Protein AF-A0A8C8RC17-F1 (afdb_monomer_lite)

pLDDT: mean 87.89, std 12.52, range [35.5, 97.44]

Foldseek 3Di:
DAEQLDPCSVVVVVVVVVVDDLVCLLQVDAAEYEPVVVVVRGPHDPVVVVVVCVVSLHHYHYAYPVDPVRVVVVVVVVVVSVCQCVVVDPPGHSNVSSVVSPDPPDD

Secondary structure (DSSP, 8-state):
-EETT-HHHHHHHHHHHTTS-GGGGTTT--EEEESTT-GGG--S-HHHHHHHHHHTT--EEEE-TT-HHHHHHHHHHHHHHHHHHTT-STT--TTHHHHHT------

Organism: NCBI:txid367368

Radius of gyration: 14.4 Å; chains: 1; bounding box: 34×33×38 Å

Structure (mmCIF, N/CA/C/O backbone):
data_AF-A0A8C8RC17-F1
#
_entry.id   AF-A0A8C8RC17-F1
#
loop_
_atom_site.group_PDB
_atom_site.id
_atom_site.type_symbol
_atom_site.label_atom_id
_atom_site.label_alt_id
_atom_site.label_comp_id
_atom_site.label_asym_id
_atom_site.label_entity_id
_atom_site.label_seq_id
_atom_site.pdbx_PDB_ins_code
_atom_site.Cartn_x
_atom_site.Cartn_y
_atom_site.Cartn_z
_atom_site.occupancy
_atom_site.B_iso_or_equiv
_atom_site.auth_seq_id
_atom_site.auth_comp_id
_atom_site.auth_asym_id
_atom_site.auth_atom_id
_atom_site.pdbx_PDB_model_num
ATOM 1 N N . MET A 1 1 ? -7.314 -0.907 1.840 1.00 94.19 1 MET A N 1
ATOM 2 C CA . MET A 1 1 ? -7.545 0.055 2.941 1.00 94.19 1 MET A CA 1
ATOM 3 C C . MET A 1 1 ? -8.086 -0.710 4.132 1.00 94.19 1 MET A C 1
ATOM 5 O O . MET A 1 1 ? -8.930 -1.571 3.933 1.00 94.19 1 MET A O 1
ATOM 9 N N . ILE A 1 2 ? -7.589 -0.431 5.330 1.00 95.50 2 ILE A N 1
ATOM 10 C CA . ILE A 1 2 ? -7.944 -1.112 6.574 1.00 95.50 2 ILE A CA 1
ATOM 11 C C . ILE A 1 2 ? -8.455 -0.048 7.545 1.00 95.50 2 ILE A C 1
ATOM 13 O O . ILE A 1 2 ? -7.751 0.920 7.840 1.00 95.50 2 ILE A O 1
ATOM 17 N N . ASN A 1 3 ? -9.676 -0.216 8.046 1.00 93.88 3 ASN A N 1
ATOM 18 C CA . ASN A 1 3 ? -10.165 0.549 9.187 1.00 93.88 3 ASN A CA 1
ATOM 19 C C . ASN A 1 3 ? -9.794 -0.193 10.472 1.00 93.88 3 ASN A C 1
ATOM 21 O O . ASN A 1 3 ? -10.333 -1.265 10.746 1.00 93.88 3 ASN A O 1
ATOM 25 N N . ILE A 1 4 ? -8.899 0.385 11.274 1.00 91.94 4 ILE A N 1
ATOM 26 C CA . ILE A 1 4 ? -8.389 -0.253 12.494 1.00 91.94 4 ILE A CA 1
ATOM 27 C C . ILE A 1 4 ? -9.460 -0.416 13.584 1.00 91.94 4 ILE A C 1
ATOM 29 O O . ILE A 1 4 ? -9.331 -1.234 14.494 1.00 91.94 4 ILE A O 1
ATOM 33 N N . GLN A 1 5 ? -10.561 0.323 13.475 1.00 91.19 5 GLN A N 1
ATOM 34 C CA . GLN A 1 5 ? -11.700 0.210 14.381 1.00 91.19 5 GLN A CA 1
ATOM 35 C C . GLN A 1 5 ? -12.605 -0.980 14.032 1.00 91.19 5 GLN A C 1
ATOM 37 O O . GLN A 1 5 ? -13.474 -1.346 14.819 1.00 91.19 5 GLN A O 1
ATOM 42 N N . SER A 1 6 ? -12.396 -1.627 12.880 1.00 92.50 6 SER A N 1
ATOM 43 C CA . SER A 1 6 ? -13.219 -2.732 12.389 1.00 92.50 6 SER A CA 1
ATOM 44 C C . SER A 1 6 ? -12.387 -3.996 12.165 1.00 92.50 6 SER A C 1
ATOM 46 O O . SER A 1 6 ? -11.671 -4.126 11.172 1.00 92.50 6 SER A O 1
ATOM 48 N N . LYS A 1 7 ? -12.550 -4.993 13.050 1.00 93.81 7 LYS A N 1
ATOM 49 C CA . LYS A 1 7 ? -11.976 -6.342 12.852 1.00 93.81 7 LYS A CA 1
ATOM 50 C C . LYS A 1 7 ? -12.427 -6.968 11.533 1.00 93.81 7 LYS A C 1
ATOM 52 O O . LYS A 1 7 ? -11.653 -7.679 10.900 1.00 93.81 7 LYS A O 1
ATOM 57 N N . TYR A 1 8 ? -13.661 -6.685 11.113 1.00 95.88 8 TYR A N 1
ATOM 58 C CA . TYR A 1 8 ? -14.183 -7.132 9.825 1.00 95.88 8 TYR A CA 1
ATOM 59 C C . TYR A 1 8 ? -13.389 -6.534 8.660 1.00 95.88 8 TYR A C 1
ATO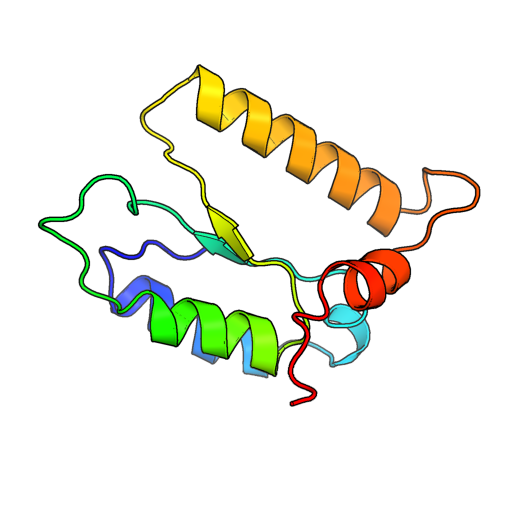M 61 O O . TYR A 1 8 ? -12.972 -7.272 7.774 1.00 95.88 8 TYR A O 1
ATOM 69 N N . SER A 1 9 ? -13.105 -5.224 8.689 1.00 95.81 9 SER A N 1
ATOM 70 C CA . SER A 1 9 ? -12.292 -4.572 7.654 1.00 95.81 9 SER A CA 1
ATOM 71 C C . SER A 1 9 ? -10.911 -5.212 7.526 1.00 95.81 9 SER A C 1
ATOM 73 O O . SER A 1 9 ? -10.457 -5.426 6.405 1.00 95.81 9 SER A O 1
ATOM 75 N N . PHE A 1 10 ? -10.264 -5.537 8.649 1.00 95.81 10 PHE A N 1
ATOM 76 C CA . PHE A 1 10 ? -8.962 -6.203 8.645 1.00 95.81 10 PHE A CA 1
ATOM 77 C C . PHE A 1 10 ? -9.039 -7.618 8.058 1.00 95.81 10 PHE A C 1
ATOM 79 O O . PHE A 1 10 ? -8.361 -7.896 7.072 1.00 95.81 10 PHE A O 1
ATOM 86 N N . LYS A 1 11 ? -9.940 -8.470 8.572 1.00 96.12 11 LYS A N 1
ATOM 87 C CA . LYS A 1 11 ? -10.115 -9.847 8.076 1.00 96.12 11 LYS A CA 1
ATOM 88 C C . LYS A 1 11 ? -10.505 -9.907 6.601 1.00 96.12 11 LYS A C 1
ATOM 90 O O . LYS A 1 11 ? -10.043 -10.782 5.877 1.00 96.12 11 LYS A O 1
ATOM 95 N N . ASN A 1 12 ? -11.346 -8.979 6.143 1.00 97.44 12 ASN A N 1
ATOM 96 C CA . ASN A 1 12 ? -11.739 -8.912 4.740 1.00 97.44 12 ASN A CA 1
ATOM 97 C C . ASN A 1 12 ? -10.539 -8.601 3.835 1.00 97.44 12 ASN A C 1
ATOM 99 O O . ASN A 1 12 ? -10.415 -9.180 2.758 1.00 97.44 12 ASN A O 1
ATOM 103 N N . VAL A 1 13 ? -9.637 -7.714 4.275 1.00 97.00 13 VAL A N 1
ATOM 104 C CA . VAL A 1 13 ? -8.392 -7.445 3.546 1.00 97.00 13 VAL A CA 1
ATOM 105 C C . VAL A 1 13 ? -7.494 -8.678 3.551 1.00 97.00 13 VAL A C 1
ATOM 107 O O . VAL A 1 13 ? -7.062 -9.068 2.475 1.00 97.00 13 VAL A O 1
ATOM 110 N N . GLU A 1 14 ? -7.279 -9.336 4.694 1.00 95.25 14 GLU A N 1
ATOM 111 C CA . GLU A 1 14 ? -6.486 -10.577 4.757 1.00 95.25 14 GLU A CA 1
ATOM 112 C C . GLU A 1 14 ? -7.005 -11.650 3.791 1.00 95.25 14 GLU A C 1
ATOM 114 O O . GLU A 1 14 ? -6.234 -12.203 3.009 1.00 95.25 14 GLU A O 1
ATOM 119 N N . ALA A 1 15 ? -8.319 -11.889 3.778 1.00 96.69 15 ALA A N 1
ATOM 120 C CA . ALA A 1 15 ? -8.935 -12.840 2.858 1.00 96.69 15 ALA A CA 1
ATOM 121 C C . ALA A 1 15 ? -8.736 -12.429 1.388 1.00 96.69 15 ALA A C 1
ATOM 123 O O . ALA A 1 15 ? -8.380 -13.260 0.554 1.00 96.69 15 ALA A O 1
ATOM 124 N N . SER A 1 16 ? -8.888 -11.137 1.076 1.00 96.88 16 SER A N 1
ATOM 125 C CA . SER A 1 16 ? -8.743 -10.611 -0.289 1.00 96.88 16 SER A CA 1
ATOM 126 C C . SER A 1 16 ? -7.328 -10.782 -0.852 1.00 96.88 16 SER A C 1
ATOM 128 O O . SER A 1 16 ? -7.169 -10.994 -2.053 1.00 96.88 16 SER A O 1
ATOM 130 N N . LEU A 1 17 ? -6.295 -10.716 -0.003 1.00 95.31 17 LEU A N 1
ATOM 131 C CA . LEU A 1 17 ? -4.895 -10.836 -0.430 1.00 95.31 17 LEU A CA 1
ATOM 132 C C . LEU A 1 17 ? -4.566 -12.222 -0.994 1.00 95.31 17 LEU A C 1
ATOM 134 O O . LEU A 1 17 ? -3.706 -12.327 -1.864 1.00 95.31 17 LEU A O 1
ATOM 138 N N . SER A 1 18 ? -5.277 -13.267 -0.555 1.00 93.50 18 SER A N 1
ATOM 139 C CA . SER A 1 18 ? -5.087 -14.639 -1.051 1.00 93.50 18 SER A CA 1
ATOM 140 C C . SER A 1 18 ? -5.429 -14.808 -2.537 1.00 93.50 18 SER A C 1
ATOM 142 O O . SER A 1 18 ? -4.979 -15.757 -3.173 1.00 93.50 18 SER A O 1
ATOM 144 N N . HIS A 1 19 ? -6.189 -13.868 -3.105 1.00 96.06 19 HIS A N 1
ATOM 145 C CA . HIS A 1 19 ? -6.598 -13.875 -4.508 1.00 96.06 19 HIS A CA 1
ATOM 146 C C . HIS A 1 19 ? -5.675 -13.046 -5.418 1.00 96.06 19 HIS A C 1
ATOM 148 O O . HIS A 1 19 ? -5.928 -12.948 -6.618 1.00 96.06 19 HIS A O 1
ATOM 154 N N . MET A 1 20 ? -4.624 -12.421 -4.875 1.00 95.25 20 MET A N 1
ATOM 155 C CA . MET A 1 20 ? -3.705 -11.572 -5.637 1.00 95.25 20 MET A CA 1
ATOM 156 C C . MET A 1 20 ? -2.474 -12.349 -6.114 1.00 95.25 20 MET A C 1
ATOM 158 O O . MET A 1 20 ? -1.879 -13.117 -5.363 1.00 95.25 20 MET A O 1
ATOM 162 N N . ASP A 1 21 ? -2.040 -12.097 -7.353 1.00 95.88 21 ASP A N 1
ATOM 163 C CA . ASP A 1 21 ? -0.768 -12.622 -7.863 1.00 95.88 21 ASP A CA 1
ATOM 164 C C . ASP A 1 21 ? 0.411 -12.034 -7.065 1.00 95.88 21 ASP A C 1
ATOM 166 O O . ASP A 1 21 ? 0.469 -10.826 -6.802 1.00 95.88 21 ASP A O 1
ATOM 170 N N . ALA A 1 22 ? 1.381 -12.887 -6.724 1.00 92.38 22 ALA A N 1
ATOM 171 C CA . ALA A 1 22 ? 2.582 -12.522 -5.980 1.00 92.38 22 ALA A CA 1
ATOM 172 C C . ALA A 1 22 ? 3.331 -11.310 -6.575 1.00 92.38 22 ALA A C 1
ATOM 174 O O . ALA A 1 22 ? 3.907 -10.506 -5.841 1.00 92.38 22 ALA A O 1
ATOM 175 N N . LYS A 1 23 ? 3.282 -11.122 -7.900 1.00 92.88 23 LYS A N 1
ATOM 176 C CA . LYS A 1 23 ? 3.919 -10.006 -8.619 1.00 92.88 23 LYS A CA 1
ATOM 177 C C . LYS A 1 23 ? 3.400 -8.635 -8.195 1.00 92.88 23 LYS A C 1
ATOM 179 O O . LYS A 1 23 ? 4.119 -7.650 -8.349 1.00 92.88 23 LYS A O 1
ATOM 184 N N . PHE A 1 24 ? 2.180 -8.531 -7.667 1.00 93.38 24 PHE A N 1
ATOM 185 C CA . PHE A 1 24 ? 1.679 -7.255 -7.154 1.00 93.38 24 PHE A CA 1
ATOM 186 C C . PHE A 1 24 ? 2.436 -6.808 -5.896 1.00 93.38 24 PHE A C 1
ATOM 188 O O . PHE A 1 24 ? 2.678 -5.613 -5.719 1.00 93.38 24 PHE A O 1
ATOM 195 N N . PHE A 1 25 ? 2.891 -7.744 -5.064 1.00 91.69 25 PHE A N 1
ATOM 196 C CA . PHE A 1 25 ? 3.655 -7.438 -3.850 1.00 91.69 25 PHE A CA 1
ATOM 197 C C . PHE A 1 25 ? 5.088 -6.966 -4.132 1.00 91.69 25 PHE A C 1
ATOM 199 O O . PHE A 1 25 ? 5.773 -6.488 -3.234 1.00 91.69 25 PHE A O 1
ATOM 206 N N . LEU A 1 26 ? 5.523 -6.981 -5.396 1.00 90.56 26 LEU A N 1
ATOM 207 C CA . LEU A 1 26 ? 6.770 -6.366 -5.856 1.00 90.56 26 LEU A CA 1
ATOM 208 C C . LEU A 1 26 ? 6.625 -4.837 -6.005 1.00 90.56 26 LEU A C 1
ATOM 210 O O . LEU A 1 26 ? 6.929 -4.253 -7.046 1.00 90.56 26 LEU A O 1
ATOM 214 N N . GLY A 1 27 ? 6.116 -4.191 -4.951 1.00 89.44 27 GLY A N 1
ATOM 215 C CA . GLY A 1 27 ? 6.004 -2.738 -4.829 1.00 89.44 27 GLY A CA 1
ATOM 216 C C . GLY A 1 27 ? 4.729 -2.098 -5.384 1.00 89.44 27 GLY A C 1
ATOM 217 O O . GLY A 1 27 ? 4.635 -0.874 -5.381 1.00 89.44 27 GLY A O 1
ATOM 218 N N . LYS A 1 28 ? 3.740 -2.877 -5.850 1.00 93.25 28 LYS A N 1
ATOM 219 C CA . LYS A 1 28 ? 2.459 -2.345 -6.369 1.00 93.25 28 LYS A CA 1
ATOM 220 C C . LYS A 1 28 ? 1.306 -2.404 -5.365 1.00 93.25 28 LYS A C 1
ATOM 222 O O . LYS A 1 28 ? 0.253 -1.825 -5.620 1.00 93.25 28 LYS A O 1
ATOM 227 N N . VAL A 1 29 ? 1.492 -3.078 -4.234 1.00 94.19 29 VAL A N 1
ATOM 228 C CA . VAL A 1 29 ? 0.532 -3.113 -3.123 1.00 94.19 29 VAL A CA 1
ATOM 229 C C . VAL A 1 29 ? 0.993 -2.159 -2.032 1.00 94.19 29 VAL A C 1
ATOM 231 O O . VAL A 1 29 ? 2.176 -2.102 -1.723 1.00 94.19 29 VAL A O 1
ATOM 234 N N . CYS A 1 30 ? 0.059 -1.427 -1.426 1.00 93.62 30 CYS A N 1
ATOM 235 C CA . CYS A 1 30 ? 0.274 -0.720 -0.166 1.00 93.62 30 CYS A CA 1
ATOM 236 C C . CYS A 1 30 ? -0.981 -0.807 0.713 1.00 93.62 30 CYS A C 1
ATOM 238 O O . CYS A 1 30 ? -2.111 -0.892 0.222 1.00 93.62 30 CYS A O 1
ATOM 240 N N . PHE A 1 31 ? -0.791 -0.770 2.027 1.00 95.19 31 PHE A N 1
ATOM 241 C CA . PHE A 1 31 ? -1.855 -0.805 3.018 1.00 95.19 31 PHE A CA 1
ATOM 242 C C . PHE A 1 31 ? -2.104 0.590 3.580 1.00 95.19 31 PHE A C 1
ATOM 244 O O . PHE A 1 31 ? -1.292 1.134 4.320 1.00 95.19 31 PHE A O 1
ATOM 251 N N . LEU A 1 32 ? -3.262 1.161 3.259 1.00 95.44 32 LEU A N 1
ATOM 252 C CA . LEU A 1 32 ? -3.738 2.402 3.868 1.00 95.44 32 LEU A CA 1
ATOM 253 C C . LEU A 1 32 ? -4.527 2.098 5.145 1.00 95.44 32 LEU A C 1
ATOM 255 O O . LEU A 1 32 ? -5.553 1.419 5.067 1.00 95.44 32 LEU A O 1
ATOM 259 N N . ILE A 1 33 ? -4.078 2.614 6.284 1.00 94.25 33 ILE A N 1
ATOM 260 C CA . ILE A 1 33 ? -4.672 2.414 7.607 1.00 94.25 33 ILE A CA 1
ATOM 261 C C . ILE A 1 33 ? -5.423 3.669 8.019 1.00 94.25 33 ILE A C 1
ATOM 263 O O . ILE A 1 33 ? -4.880 4.770 7.966 1.00 94.25 33 ILE A O 1
ATOM 267 N N . THR A 1 34 ? -6.663 3.491 8.455 1.00 93.12 34 THR A N 1
ATOM 268 C CA . THR A 1 34 ? -7.570 4.573 8.851 1.00 93.12 34 THR A CA 1
ATOM 269 C C . THR A 1 34 ? -8.098 4.342 10.262 1.00 93.12 34 THR A C 1
ATOM 271 O O . THR A 1 34 ? -8.093 3.211 10.751 1.00 93.12 34 THR A O 1
ATOM 274 N N . GLY A 1 35 ? -8.522 5.417 10.932 1.00 86.75 35 GLY A N 1
ATOM 275 C CA . GLY A 1 35 ? -9.080 5.361 12.290 1.00 86.75 35 GLY A CA 1
ATOM 276 C C . GLY A 1 35 ? -8.044 5.293 13.421 1.00 86.75 35 GLY A C 1
ATOM 277 O O . GLY A 1 35 ? -8.430 5.169 14.579 1.00 86.75 35 GLY A O 1
ATOM 278 N N . ALA A 1 36 ? -6.747 5.401 13.107 1.00 78.31 36 ALA A N 1
ATOM 279 C CA . ALA A 1 36 ? -5.644 5.308 14.071 1.00 78.31 36 ALA A CA 1
ATOM 280 C C . ALA A 1 36 ? -5.616 6.439 15.120 1.00 78.31 36 ALA A C 1
ATOM 282 O O . ALA A 1 36 ? -5.219 6.194 16.255 1.00 78.31 36 ALA A O 1
ATOM 283 N N . GLY A 1 37 ? -6.076 7.646 14.769 1.00 70.75 37 GLY A N 1
ATOM 284 C CA . GLY A 1 37 ? -6.122 8.799 15.681 1.00 70.75 37 GLY A CA 1
ATOM 285 C C . GLY A 1 37 ? -7.154 8.686 16.807 1.00 70.75 37 GLY A C 1
ATOM 286 O O . GLY A 1 37 ? -7.135 9.459 17.760 1.00 70.75 37 GLY A O 1
ATOM 287 N N . ARG A 1 38 ? -8.057 7.699 16.742 1.00 69.31 38 ARG A N 1
ATOM 288 C CA . ARG A 1 38 ? -9.078 7.438 17.767 1.00 69.31 38 ARG A CA 1
ATOM 289 C C . ARG A 1 38 ? -8.628 6.278 18.658 1.00 69.31 38 ARG A C 1
ATOM 291 O O . ARG A 1 38 ? -9.193 5.184 18.606 1.00 69.31 38 ARG A O 1
ATOM 298 N N . VAL A 1 39 ? -7.599 6.541 19.467 1.00 61.22 39 VAL A N 1
ATOM 299 C CA . VAL A 1 39 ? -6.841 5.556 20.270 1.00 61.22 39 VAL A CA 1
ATOM 300 C C . VAL A 1 39 ? -7.733 4.687 21.178 1.00 61.22 39 VAL A C 1
ATOM 302 O O . VAL A 1 39 ? -7.426 3.521 21.407 1.00 61.22 39 VAL A O 1
ATOM 305 N N . ASN A 1 40 ? -8.892 5.197 21.609 1.00 63.97 40 ASN A N 1
ATOM 306 C CA . ASN A 1 40 ? -9.816 4.494 22.513 1.00 63.97 40 ASN A CA 1
ATOM 307 C C . ASN A 1 40 ? -10.720 3.446 21.829 1.00 63.97 40 ASN A C 1
ATOM 309 O O . ASN A 1 40 ? -11.504 2.785 22.504 1.00 63.97 40 ASN A O 1
ATOM 313 N N . HIS A 1 41 ? -10.645 3.289 20.501 1.00 67.38 41 HIS A N 1
ATOM 314 C CA . HIS A 1 41 ? -11.563 2.438 19.728 1.00 67.38 41 HIS A CA 1
ATOM 315 C C . HIS A 1 41 ? -10.857 1.550 18.687 1.00 67.38 41 HIS A C 1
ATOM 317 O O . HIS A 1 41 ? -11.461 1.154 17.688 1.00 67.38 41 HIS A O 1
ATOM 323 N N . CYS A 1 42 ? -9.576 1.233 18.886 1.00 75.50 42 CYS A N 1
ATOM 324 C CA . CYS A 1 42 ? -8.859 0.305 18.011 1.00 75.50 42 CYS A CA 1
ATOM 325 C C . CYS A 1 42 ? -9.290 -1.139 18.294 1.00 75.50 42 CYS A C 1
ATOM 327 O O . CYS A 1 42 ? -8.895 -1.740 19.289 1.00 75.50 42 CYS A O 1
ATOM 329 N N . SER A 1 43 ? -10.077 -1.714 17.386 1.00 83.06 43 SER A N 1
ATOM 330 C CA . SER A 1 43 ? -10.470 -3.127 17.451 1.00 83.06 43 SER A CA 1
ATOM 331 C C . SER A 1 43 ? -9.385 -4.064 16.906 1.00 83.06 43 SER A C 1
ATOM 333 O O . SER A 1 43 ? -9.472 -5.278 17.092 1.00 83.06 43 SER A O 1
ATOM 335 N N . VAL A 1 44 ? -8.390 -3.523 16.202 1.00 85.88 44 VAL A N 1
ATOM 336 C CA . VAL A 1 44 ? -7.274 -4.250 15.588 1.00 85.88 44 VAL A CA 1
ATOM 337 C C . VAL A 1 44 ? -5.964 -3.728 16.170 1.00 85.88 44 VAL A C 1
ATOM 339 O O . VAL A 1 44 ? -5.755 -2.520 16.269 1.00 85.88 44 VAL A O 1
ATOM 342 N N . GLU A 1 45 ? -5.064 -4.633 16.547 1.00 87.00 45 GLU A N 1
ATOM 343 C CA . GLU A 1 45 ? -3.756 -4.257 17.082 1.00 87.00 45 GLU A CA 1
ATOM 344 C C . GLU A 1 45 ? -2.850 -3.670 15.992 1.00 87.00 45 GLU A C 1
ATOM 346 O O . GLU A 1 45 ? -2.687 -4.250 14.916 1.00 87.00 45 GLU A O 1
ATOM 351 N N . MET A 1 46 ? -2.164 -2.565 16.299 1.00 87.38 46 MET A N 1
ATOM 352 C CA . MET A 1 46 ? -1.176 -1.958 15.392 1.00 87.38 46 MET A CA 1
ATOM 353 C C . MET A 1 46 ? -0.074 -2.939 14.973 1.00 87.38 46 MET A C 1
ATOM 355 O O . MET A 1 46 ? 0.429 -2.881 13.851 1.00 87.38 46 MET A O 1
ATOM 359 N N . ASN A 1 47 ? 0.284 -3.870 15.861 1.00 89.31 47 ASN A N 1
ATOM 360 C CA . ASN A 1 47 ? 1.273 -4.897 15.565 1.00 89.31 47 ASN A CA 1
ATOM 361 C C . ASN A 1 47 ? 0.782 -5.885 14.495 1.00 89.31 47 ASN A C 1
ATOM 363 O O . ASN A 1 47 ? 1.569 -6.301 13.652 1.00 89.31 47 ASN 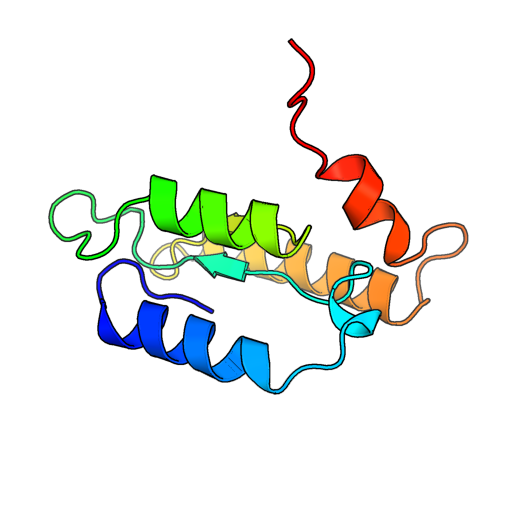A O 1
ATOM 367 N N . ALA A 1 48 ? -0.512 -6.222 14.477 1.00 92.31 48 ALA A N 1
ATOM 368 C CA . ALA A 1 48 ? -1.089 -7.088 13.448 1.00 92.31 48 ALA A CA 1
ATOM 369 C C . ALA A 1 48 ? -1.018 -6.426 12.065 1.00 92.31 48 ALA A C 1
ATOM 371 O O . ALA A 1 48 ? -0.611 -7.049 11.089 1.00 92.31 48 ALA A O 1
ATOM 372 N N . VAL A 1 49 ? -1.313 -5.126 12.001 1.00 91.88 49 VAL A N 1
ATOM 373 C CA . VAL A 1 49 ? -1.192 -4.331 10.773 1.00 91.88 49 VAL A CA 1
ATOM 374 C C . VAL A 1 49 ? 0.258 -4.259 10.284 1.00 91.88 49 VAL A C 1
ATOM 376 O O . VAL A 1 49 ? 0.518 -4.416 9.092 1.00 91.88 49 VAL A O 1
ATOM 379 N N . ARG A 1 50 ? 1.218 -4.058 11.195 1.00 90.31 50 ARG A N 1
ATOM 380 C CA . ARG A 1 50 ? 2.648 -4.051 10.853 1.00 90.31 50 ARG A CA 1
ATOM 381 C C . ARG A 1 50 ? 3.117 -5.415 10.349 1.00 90.31 50 ARG A C 1
ATOM 383 O O . ARG A 1 50 ? 3.797 -5.479 9.331 1.00 90.31 50 ARG A O 1
ATOM 390 N N . LYS A 1 51 ? 2.718 -6.499 11.022 1.00 92.75 51 LYS A N 1
ATOM 391 C CA . LYS A 1 51 ? 3.005 -7.875 10.592 1.00 92.75 51 LYS A CA 1
ATOM 392 C C . LYS A 1 51 ? 2.450 -8.154 9.199 1.00 92.75 51 LYS A C 1
ATOM 394 O O . LYS A 1 51 ? 3.165 -8.734 8.394 1.00 92.75 51 LYS A O 1
ATOM 399 N N . LEU A 1 52 ? 1.234 -7.694 8.897 1.00 93.00 52 LEU A N 1
ATOM 400 C CA . LEU A 1 52 ? 0.638 -7.825 7.565 1.00 93.00 52 LEU A CA 1
ATOM 401 C C . LEU A 1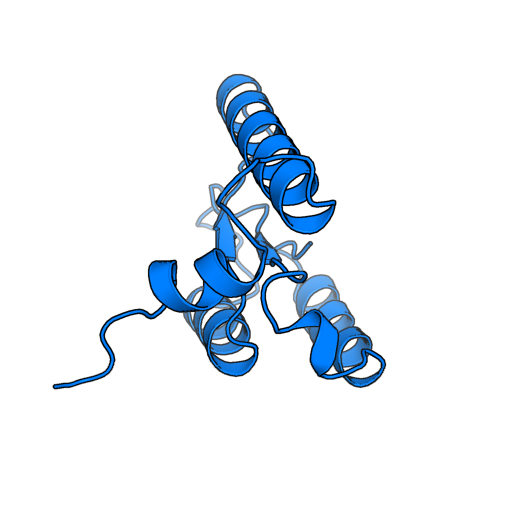 52 ? 1.464 -7.092 6.495 1.00 93.00 52 LEU A C 1
ATOM 403 O O . LEU A 1 52 ? 1.745 -7.655 5.440 1.00 93.00 52 LEU A O 1
ATOM 407 N N . GLY A 1 53 ? 1.901 -5.861 6.779 1.00 91.31 53 GLY A N 1
ATOM 408 C CA . GLY A 1 53 ? 2.795 -5.106 5.894 1.00 91.31 53 GLY A CA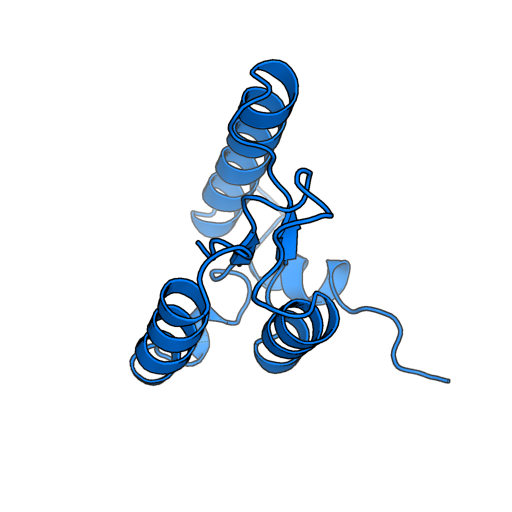 1
ATOM 409 C C . GLY A 1 53 ? 4.108 -5.837 5.614 1.00 91.31 53 GLY A C 1
ATOM 410 O O . GLY A 1 53 ? 4.492 -5.990 4.455 1.00 91.31 53 GLY A O 1
ATOM 411 N N . ASN A 1 54 ? 4.747 -6.350 6.668 1.00 90.19 54 ASN A N 1
ATOM 412 C CA . ASN A 1 54 ? 6.011 -7.080 6.575 1.00 90.19 54 ASN A CA 1
ATOM 413 C C . ASN A 1 54 ? 5.861 -8.405 5.818 1.00 90.19 54 ASN A C 1
ATOM 415 O O . ASN A 1 54 ? 6.679 -8.704 4.956 1.00 90.19 54 ASN A O 1
ATOM 419 N N . LEU A 1 55 ? 4.799 -9.167 6.099 1.00 91.62 55 LEU A N 1
ATOM 420 C CA . LEU A 1 55 ? 4.505 -10.440 5.435 1.00 91.62 55 LEU A CA 1
ATOM 421 C C . LEU A 1 55 ? 4.387 -10.280 3.914 1.00 91.62 55 LEU A C 1
ATOM 423 O O . LEU A 1 55 ? 4.813 -11.148 3.160 1.00 91.62 55 LEU A O 1
ATOM 427 N N . HIS A 1 56 ? 3.825 -9.157 3.473 1.00 90.69 56 HIS A N 1
ATOM 428 C CA . HIS A 1 56 ? 3.597 -8.853 2.065 1.00 90.69 56 HIS A CA 1
ATOM 429 C C . HIS A 1 56 ? 4.625 -7.880 1.470 1.00 90.69 56 HIS A C 1
ATOM 431 O O . HIS A 1 56 ? 4.395 -7.369 0.372 1.00 90.69 56 HIS A O 1
ATOM 437 N N . CYS A 1 57 ? 5.721 -7.579 2.179 1.00 88.75 57 CYS A N 1
ATOM 438 C CA . CYS A 1 57 ? 6.754 -6.618 1.762 1.00 88.75 57 CYS A CA 1
ATOM 439 C C . CYS A 1 57 ? 6.177 -5.296 1.214 1.00 88.75 57 CYS A C 1
ATOM 441 O O . CYS A 1 57 ?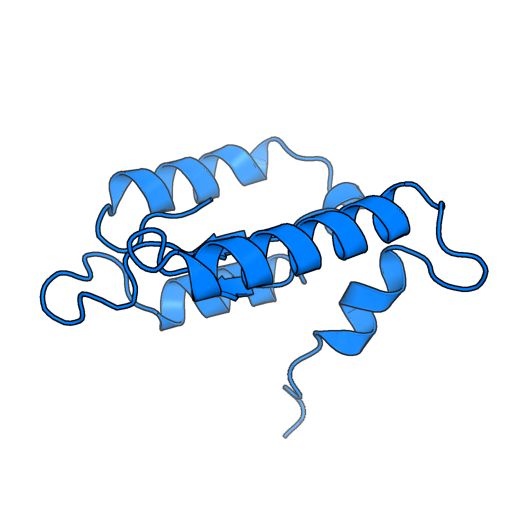 6.688 -4.727 0.249 1.00 88.75 57 CYS A O 1
ATOM 443 N N . SER A 1 58 ? 5.067 -4.836 1.796 1.00 91.12 58 SER A N 1
ATOM 444 C CA . SER A 1 58 ? 4.239 -3.764 1.244 1.00 91.12 58 SER A CA 1
ATOM 445 C C . SER A 1 58 ? 4.165 -2.572 2.204 1.00 91.12 58 SER A C 1
ATOM 447 O O . SER A 1 58 ? 3.985 -2.770 3.408 1.00 91.12 58 SER A O 1
ATOM 449 N N . PRO A 1 59 ? 4.245 -1.322 1.703 1.00 90.88 59 PRO A N 1
ATOM 450 C CA . PRO A 1 59 ? 4.168 -0.122 2.528 1.00 90.88 59 PRO A CA 1
ATOM 451 C C . PRO A 1 59 ? 2.895 -0.065 3.374 1.00 90.88 59 PRO A C 1
ATOM 453 O O . PRO A 1 59 ? 1.803 -0.316 2.865 1.00 90.88 59 PRO A O 1
ATOM 456 N N . VAL A 1 60 ? 3.020 0.363 4.630 1.00 91.94 60 VAL A N 1
ATOM 457 C CA . VAL A 1 60 ? 1.886 0.682 5.509 1.00 91.94 60 VAL A CA 1
ATOM 458 C C . VAL A 1 60 ? 1.832 2.194 5.707 1.00 91.94 60 VAL A C 1
ATOM 460 O O . VAL A 1 60 ? 2.780 2.799 6.200 1.00 91.94 60 VAL A O 1
ATOM 463 N N . ILE A 1 61 ? 0.724 2.817 5.313 1.00 92.00 61 ILE A N 1
ATOM 464 C CA . ILE A 1 61 ? 0.519 4.267 5.352 1.00 92.00 61 ILE A CA 1
ATOM 465 C C . ILE A 1 61 ? -0.628 4.566 6.308 1.00 92.00 61 ILE A C 1
ATOM 467 O O . ILE A 1 61 ? -1.742 4.092 6.105 1.00 92.00 61 ILE A O 1
ATOM 471 N N . PHE A 1 62 ? -0.383 5.389 7.321 1.00 90.56 62 PHE A N 1
ATOM 472 C CA . PHE A 1 62 ? -1.422 5.852 8.238 1.00 90.56 62 PHE A CA 1
ATOM 473 C C . PHE A 1 62 ? -2.072 7.129 7.710 1.00 90.56 62 PHE A C 1
ATOM 475 O O . PHE A 1 62 ? -1.385 8.040 7.244 1.00 90.56 62 PHE A O 1
ATOM 482 N N . CYS A 1 63 ? -3.399 7.187 7.774 1.00 91.50 63 CYS A N 1
ATOM 483 C CA . CYS A 1 63 ? -4.179 8.341 7.358 1.00 91.50 63 CYS A CA 1
ATOM 484 C C . CYS A 1 63 ? -5.354 8.576 8.304 1.00 91.50 63 CYS A C 1
ATOM 486 O O . CYS A 1 63 ? -6.196 7.703 8.528 1.00 91.50 63 CYS A O 1
ATOM 488 N N . GLU A 1 64 ? -5.430 9.792 8.825 1.00 88.50 64 GLU A N 1
ATOM 489 C CA . GLU A 1 64 ? -6.586 10.276 9.565 1.00 88.50 64 GLU A CA 1
ATOM 490 C C . GLU A 1 64 ? -7.505 11.014 8.600 1.00 88.50 64 GLU A C 1
ATOM 492 O O . GLU A 1 64 ? -7.259 12.163 8.240 1.00 88.50 64 GLU A O 1
ATOM 497 N N . LEU A 1 65 ? -8.561 10.331 8.156 1.00 83.81 65 LEU A N 1
ATOM 498 C CA . LEU A 1 65 ? -9.487 10.867 7.156 1.00 83.81 65 LEU A CA 1
ATOM 499 C C . LEU A 1 65 ? -10.246 12.113 7.635 1.00 83.81 65 LEU A C 1
ATOM 501 O O . LEU A 1 65 ? -10.656 12.914 6.796 1.00 83.81 65 LEU A O 1
ATOM 505 N N . ASP A 1 66 ? -10.397 12.284 8.951 1.00 84.69 66 ASP A N 1
ATOM 506 C CA . ASP A 1 66 ? -11.093 13.420 9.567 1.00 84.69 66 ASP A CA 1
ATOM 507 C C . ASP A 1 66 ? -10.305 14.738 9.425 1.00 84.69 66 ASP A C 1
ATOM 509 O O . ASP A 1 66 ? -10.897 15.814 9.398 1.00 84.69 66 ASP A O 1
ATOM 513 N N . SER A 1 67 ? -8.977 14.671 9.276 1.00 88.31 67 SER A N 1
ATOM 514 C CA . SER A 1 67 ? -8.112 15.844 9.124 1.00 88.31 67 SER A CA 1
ATOM 515 C C . SER A 1 67 ? -7.840 16.132 7.649 1.00 88.31 67 SER A C 1
ATOM 517 O O . SER A 1 67 ? -7.195 15.347 6.952 1.00 88.31 67 SER A O 1
ATOM 519 N N . GLU A 1 68 ? -8.306 17.282 7.158 1.00 91.31 68 GLU A N 1
ATOM 520 C CA . GLU A 1 68 ? -8.153 17.671 5.752 1.00 91.31 68 GLU A CA 1
ATOM 521 C C . GLU A 1 68 ? -6.688 17.770 5.310 1.00 91.31 68 GLU A C 1
ATOM 523 O O . GLU A 1 68 ? -6.330 17.237 4.258 1.00 91.31 68 GLU A O 1
ATOM 528 N N . GLY A 1 69 ? -5.825 18.380 6.128 1.00 92.69 69 GLY A N 1
ATOM 529 C CA . GLY A 1 69 ? -4.401 18.510 5.812 1.00 92.69 69 GLY A CA 1
ATOM 530 C C . GLY A 1 69 ? -3.696 17.155 5.711 1.00 92.69 69 GLY A C 1
ATOM 531 O O . GLY A 1 69 ? -2.930 16.918 4.774 1.00 92.69 69 GLY A O 1
ATOM 532 N N . ILE A 1 70 ? -4.005 16.230 6.628 1.00 90.75 70 ILE A N 1
ATOM 533 C CA . ILE A 1 70 ? -3.453 14.867 6.600 1.00 90.75 70 ILE A CA 1
ATOM 534 C C . ILE A 1 70 ? -3.972 14.123 5.371 1.00 90.75 70 ILE A C 1
ATOM 536 O O . ILE A 1 70 ? -3.184 13.529 4.638 1.00 90.75 70 ILE A O 1
ATOM 540 N N . ARG A 1 71 ? -5.277 14.201 5.100 1.00 92.44 71 ARG A N 1
ATOM 541 C CA . ARG A 1 71 ? -5.908 13.577 3.934 1.00 92.44 71 ARG A CA 1
ATOM 542 C C . ARG A 1 71 ? -5.279 14.054 2.624 1.00 92.44 71 ARG A C 1
ATOM 544 O O . ARG A 1 71 ? -4.965 13.221 1.774 1.00 92.44 71 ARG A O 1
ATOM 551 N N . LEU A 1 72 ? -5.035 15.358 2.479 1.00 96.06 72 LEU A N 1
ATOM 552 C CA . LEU A 1 72 ? -4.370 15.932 1.308 1.00 96.06 72 LEU A CA 1
ATOM 553 C C . LEU A 1 72 ? -2.935 15.409 1.162 1.00 96.06 72 LEU A C 1
ATOM 555 O O . LEU A 1 72 ? -2.558 14.938 0.088 1.00 96.06 72 LEU A O 1
ATOM 559 N N . ALA A 1 73 ? -2.150 15.425 2.241 1.00 95.19 73 ALA A N 1
ATOM 560 C CA . ALA A 1 73 ? -0.775 14.929 2.227 1.00 95.19 73 ALA A CA 1
ATOM 561 C C . ALA A 1 73 ? -0.705 13.426 1.898 1.00 95.19 73 ALA A C 1
ATOM 563 O O . ALA A 1 73 ? 0.143 12.990 1.114 1.00 95.19 73 ALA A O 1
ATOM 564 N N . THR A 1 74 ? -1.613 12.616 2.451 1.00 95.00 74 THR A N 1
ATOM 565 C CA . THR A 1 74 ? -1.723 11.191 2.120 1.00 95.00 74 THR A CA 1
ATOM 566 C C . THR A 1 74 ? -2.109 10.995 0.655 1.00 95.00 74 THR A C 1
ATOM 568 O O . THR A 1 74 ? -1.482 10.182 -0.022 1.00 95.00 74 THR A O 1
ATOM 571 N N . ALA A 1 75 ? -3.088 11.742 0.138 1.00 96.12 75 ALA A N 1
ATOM 572 C CA . ALA A 1 75 ? -3.502 11.653 -1.261 1.00 96.12 75 ALA A CA 1
ATOM 573 C C . ALA A 1 75 ? -2.351 12.000 -2.219 1.00 96.12 75 ALA A C 1
ATOM 575 O O . ALA A 1 75 ? -2.107 11.271 -3.178 1.00 96.12 75 ALA A O 1
ATOM 576 N N . GLN A 1 76 ? -1.577 13.047 -1.919 1.00 97.00 76 GLN A N 1
ATOM 577 C CA . GLN A 1 76 ? -0.384 13.411 -2.688 1.00 97.00 76 GLN A CA 1
ATOM 578 C C . GLN A 1 76 ? 0.686 12.309 -2.661 1.00 97.00 76 GLN A C 1
ATOM 580 O O . GLN A 1 76 ? 1.284 11.997 -3.694 1.00 97.00 76 GLN A O 1
ATOM 585 N N . ARG A 1 77 ? 0.912 11.673 -1.503 1.00 94.56 77 ARG A N 1
ATOM 586 C CA . ARG A 1 77 ? 1.825 10.523 -1.387 1.00 94.56 77 ARG A CA 1
ATOM 587 C C . ARG A 1 77 ? 1.350 9.334 -2.223 1.00 94.56 77 ARG A C 1
ATOM 589 O O . ARG A 1 77 ? 2.152 8.756 -2.950 1.00 94.56 77 ARG A O 1
ATOM 596 N N . LEU A 1 78 ? 0.061 8.998 -2.160 1.00 95.38 78 LEU A N 1
ATOM 597 C CA . LEU A 1 78 ? -0.531 7.918 -2.955 1.00 95.38 78 LEU A CA 1
ATOM 598 C C . LEU A 1 78 ? -0.444 8.203 -4.457 1.00 95.38 78 LEU A C 1
ATOM 600 O O . LEU A 1 78 ? -0.099 7.306 -5.220 1.00 95.38 78 LEU A O 1
ATOM 604 N N . LEU A 1 79 ? -0.679 9.449 -4.878 1.00 97.06 79 LEU A N 1
ATOM 605 C CA . LEU A 1 79 ? -0.521 9.862 -6.271 1.00 97.06 79 LEU A CA 1
ATOM 606 C C . LEU A 1 79 ? 0.918 9.647 -6.755 1.00 97.06 79 LEU A C 1
ATOM 608 O O . LEU A 1 79 ? 1.126 9.113 -7.841 1.00 97.06 79 LEU A O 1
ATOM 612 N N . ARG A 1 80 ? 1.915 9.997 -5.935 1.00 95.31 80 ARG A N 1
ATOM 613 C CA . ARG A 1 80 ? 3.326 9.769 -6.270 1.00 95.31 80 ARG A CA 1
ATOM 614 C C . ARG A 1 80 ? 3.673 8.281 -6.352 1.00 95.31 80 ARG A C 1
ATOM 616 O O . ARG A 1 80 ? 4.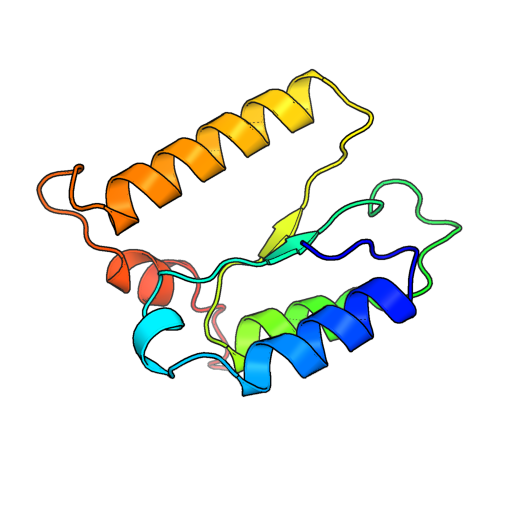376 7.877 -7.274 1.00 95.31 80 ARG A O 1
ATOM 623 N N . ILE A 1 81 ? 3.158 7.462 -5.433 1.00 94.12 81 ILE A N 1
ATOM 624 C CA . ILE A 1 81 ? 3.314 5.998 -5.492 1.00 94.12 81 ILE A CA 1
ATOM 625 C C . ILE A 1 81 ? 2.704 5.453 -6.784 1.00 94.12 81 ILE A C 1
ATOM 627 O O . ILE A 1 81 ? 3.352 4.690 -7.493 1.00 94.12 81 ILE A O 1
ATOM 631 N N . LEU A 1 82 ? 1.493 5.891 -7.130 1.00 95.75 82 LEU A N 1
ATOM 632 C CA . LEU A 1 82 ? 0.812 5.480 -8.353 1.00 95.75 82 LEU A CA 1
ATOM 633 C C . LEU A 1 82 ? 1.610 5.858 -9.607 1.00 95.75 82 LEU A C 1
ATOM 635 O O . LEU A 1 82 ? 1.772 5.021 -10.489 1.00 95.75 82 LEU A O 1
ATOM 639 N N . GLN A 1 83 ? 2.150 7.079 -9.671 1.00 96.69 83 GLN A N 1
ATOM 640 C CA . GLN A 1 83 ? 3.008 7.520 -10.775 1.00 96.69 83 GLN A CA 1
ATOM 641 C C . GLN A 1 83 ? 4.241 6.619 -10.937 1.00 96.69 83 GLN A C 1
ATOM 643 O O . GLN A 1 83 ? 4.578 6.246 -12.059 1.00 96.69 83 GLN A O 1
ATOM 648 N N . ILE A 1 84 ? 4.883 6.223 -9.833 1.00 95.00 84 ILE A N 1
ATOM 649 C CA . ILE A 1 84 ? 6.025 5.295 -9.853 1.00 95.00 84 ILE A CA 1
ATOM 650 C C . ILE A 1 84 ? 5.586 3.902 -10.324 1.00 95.00 84 ILE A C 1
ATOM 652 O O . ILE A 1 84 ? 6.218 3.315 -11.199 1.00 95.00 84 ILE A O 1
ATOM 656 N N . CYS A 1 85 ? 4.477 3.380 -9.799 1.00 93.50 85 CYS A N 1
ATOM 657 C CA . CYS A 1 85 ? 3.942 2.074 -10.191 1.00 93.50 85 CYS A CA 1
ATOM 658 C C . CYS A 1 85 ? 3.512 2.011 -11.663 1.00 93.50 85 CYS A C 1
ATOM 660 O O . CYS A 1 85 ? 3.593 0.942 -12.271 1.00 93.50 85 CYS A O 1
ATOM 662 N N . ALA A 1 86 ? 3.075 3.141 -12.223 1.00 95.31 86 ALA A N 1
ATOM 663 C CA . ALA A 1 86 ? 2.731 3.304 -13.633 1.00 95.31 86 ALA A CA 1
ATOM 664 C C . ALA A 1 86 ? 3.953 3.546 -14.542 1.00 95.31 86 ALA A C 1
ATOM 666 O O . ALA A 1 86 ? 3.799 3.587 -15.758 1.00 95.31 86 ALA A O 1
ATOM 667 N N . GLY A 1 87 ? 5.160 3.708 -13.985 1.00 95.06 87 GLY A N 1
ATOM 668 C CA . GLY A 1 87 ? 6.375 3.986 -14.759 1.00 95.06 87 GLY A CA 1
ATOM 669 C C . GLY A 1 87 ? 6.478 5.425 -15.278 1.00 95.06 87 GLY A C 1
ATOM 670 O O . GLY A 1 87 ? 7.255 5.691 -16.187 1.00 95.06 87 GLY A O 1
ATOM 671 N N . HIS A 1 88 ? 5.723 6.368 -14.706 1.00 96.56 88 HIS A N 1
ATOM 672 C CA . HIS A 1 88 ? 5.748 7.786 -15.095 1.00 96.56 88 HIS A CA 1
ATOM 673 C C . HIS A 1 88 ? 6.886 8.587 -14.444 1.00 96.56 88 HIS A C 1
ATOM 675 O O . HIS A 1 88 ? 7.003 9.788 -14.681 1.00 96.56 88 HIS A O 1
ATOM 681 N N . VAL A 1 89 ? 7.714 7.952 -13.610 1.00 95.75 89 VAL A N 1
ATOM 682 C CA . VAL A 1 89 ? 8.870 8.584 -12.964 1.00 95.75 89 VAL A CA 1
ATOM 683 C C . VAL A 1 89 ? 10.151 7.966 -13.532 1.00 95.75 89 VAL A C 1
ATOM 685 O O . VAL A 1 89 ? 10.478 6.830 -13.186 1.00 95.75 89 VAL A O 1
ATOM 688 N N . PRO A 1 90 ? 10.889 8.676 -14.405 1.00 94.25 90 PRO A N 1
ATOM 689 C CA . PRO A 1 90 ? 12.133 8.171 -14.975 1.00 94.25 90 PRO A CA 1
ATOM 690 C C . PRO A 1 90 ? 13.151 7.812 -13.887 1.00 94.25 90 PRO A C 1
ATOM 692 O O . PRO A 1 90 ? 13.338 8.559 -12.929 1.00 94.25 90 PRO A O 1
ATOM 695 N N . GLY A 1 91 ? 13.811 6.662 -14.034 1.00 93.12 91 GLY A N 1
ATOM 696 C CA . GLY A 1 91 ? 14.837 6.196 -13.095 1.00 93.12 91 GLY A CA 1
ATOM 697 C C . GLY A 1 91 ? 14.310 5.578 -11.794 1.00 93.12 91 GLY A C 1
ATOM 698 O O . GLY A 1 91 ? 15.111 5.080 -11.008 1.00 93.12 91 GLY A O 1
ATOM 699 N N . VAL A 1 92 ? 12.991 5.550 -11.566 1.00 93.44 92 VAL A N 1
ATOM 700 C CA . VAL A 1 92 ? 12.387 4.949 -10.367 1.00 93.44 92 VAL A CA 1
ATOM 701 C C . VAL A 1 92 ? 11.322 3.937 -10.776 1.00 93.44 92 VAL A C 1
ATOM 703 O O . VAL A 1 92 ? 10.430 4.234 -11.562 1.00 93.44 92 VAL A O 1
ATOM 706 N N . SER A 1 93 ? 11.393 2.729 -10.218 1.00 93.06 93 SER A N 1
ATOM 707 C CA . SER A 1 93 ? 10.401 1.673 -10.447 1.00 93.06 93 SER A CA 1
ATOM 708 C C . SER A 1 93 ? 9.691 1.285 -9.153 1.00 93.06 93 SER A C 1
ATOM 710 O O . SER A 1 93 ? 10.163 1.594 -8.060 1.00 93.06 93 SER A O 1
ATOM 712 N N . ALA A 1 94 ? 8.575 0.557 -9.263 1.00 92.19 94 ALA A N 1
ATOM 713 C CA . ALA A 1 94 ? 7.832 0.053 -8.104 1.00 92.19 94 ALA A CA 1
ATOM 714 C C . ALA A 1 94 ? 8.704 -0.785 -7.148 1.00 92.19 94 ALA A C 1
ATOM 716 O O . ALA A 1 94 ? 8.522 -0.721 -5.934 1.00 92.19 94 ALA A O 1
ATOM 717 N N . LEU A 1 95 ? 9.703 -1.508 -7.674 1.00 89.81 95 LEU A N 1
ATOM 718 C CA . LEU A 1 95 ? 10.628 -2.302 -6.858 1.00 89.81 95 LEU A CA 1
ATOM 719 C C . LEU A 1 95 ? 11.385 -1.454 -5.831 1.00 89.81 95 LEU A C 1
ATOM 721 O O . LEU A 1 95 ? 11.725 -1.966 -4.765 1.00 89.81 95 LEU A O 1
ATOM 725 N N . PHE A 1 96 ? 11.583 -0.160 -6.100 1.00 86.31 96 PHE A N 1
ATOM 726 C CA . PHE A 1 96 ? 12.214 0.772 -5.168 1.00 86.31 96 PHE A CA 1
ATOM 727 C C . PHE A 1 96 ? 11.533 0.780 -3.789 1.00 86.31 96 PHE A C 1
ATOM 729 O O . PHE A 1 96 ? 12.210 0.884 -2.767 1.00 86.31 96 PHE A O 1
ATOM 736 N N . PHE A 1 97 ? 10.210 0.583 -3.732 1.00 84.44 97 PHE A N 1
ATOM 737 C CA . PHE A 1 97 ? 9.479 0.551 -2.464 1.00 84.44 97 PHE A CA 1
ATOM 738 C C . PHE A 1 97 ? 9.852 -0.641 -1.584 1.00 84.44 97 PHE A C 1
ATOM 740 O O . PHE A 1 97 ? 9.905 -0.485 -0.368 1.00 84.44 97 PHE A O 1
ATOM 747 N N . SER A 1 98 ? 10.172 -1.797 -2.171 1.00 76.50 98 SER A N 1
ATOM 748 C CA . SER A 1 98 ? 10.615 -2.966 -1.398 1.00 76.50 98 SER A CA 1
ATOM 749 C C . SER A 1 98 ? 11.971 -2.738 -0.718 1.00 76.50 98 SER A C 1
ATOM 751 O O . SER A 1 98 ? 12.198 -3.233 0.383 1.00 76.50 98 SER A O 1
ATOM 753 N N . SER A 1 99 ? 12.846 -1.931 -1.332 1.00 75.62 99 SER A N 1
ATOM 754 C CA . SER A 1 99 ? 14.142 -1.559 -0.754 1.00 75.62 99 SER A CA 1
ATOM 755 C C . SER A 1 99 ? 14.015 -0.457 0.294 1.00 75.62 99 SER A C 1
ATOM 757 O O . SER A 1 99 ? 14.677 -0.522 1.323 1.00 75.62 99 SER A O 1
ATOM 759 N N . LEU A 1 100 ? 13.184 0.558 0.042 1.00 70.94 100 LEU A N 1
ATOM 760 C CA . LEU A 1 100 ? 13.012 1.694 0.952 1.00 70.94 100 LEU A CA 1
ATOM 761 C C . LEU A 1 100 ? 12.256 1.306 2.232 1.00 70.94 100 LEU A C 1
ATOM 763 O O . LEU A 1 100 ? 12.472 1.902 3.282 1.00 70.94 100 LEU A O 1
ATOM 767 N N . MET A 1 101 ? 11.356 0.324 2.133 1.00 63.94 101 MET A N 1
ATOM 768 C CA . MET A 1 101 ? 10.461 -0.086 3.219 1.00 63.94 101 MET A CA 1
ATOM 769 C C . MET A 1 101 ? 10.906 -1.363 3.933 1.00 63.94 101 MET A C 1
ATOM 771 O O . MET A 1 101 ? 10.168 -1.865 4.782 1.00 63.94 101 MET A O 1
ATOM 775 N N . LYS A 1 102 ? 12.101 -1.888 3.627 1.00 59.84 102 LYS A N 1
ATOM 776 C CA . LYS A 1 102 ? 12.734 -2.902 4.471 1.00 59.84 102 LYS A CA 1
ATOM 777 C C . LYS A 1 102 ? 13.012 -2.244 5.824 1.00 59.84 102 LYS A C 1
ATOM 779 O O . LYS A 1 102 ? 13.974 -1.499 5.978 1.00 59.84 102 LYS A O 1
ATOM 784 N N . SER A 1 103 ? 12.145 -2.484 6.806 1.00 50.16 103 SER A N 1
ATOM 785 C CA . SER A 1 103 ? 12.524 -2.270 8.199 1.00 50.16 103 SER A CA 1
ATOM 786 C C . SER A 1 103 ? 13.747 -3.143 8.449 1.00 50.16 103 SER A C 1
ATOM 788 O O . SER A 1 103 ? 13.692 -4.328 8.117 1.00 50.16 103 SER A O 1
ATOM 790 N N . SER A 1 104 ? 14.822 -2.576 8.990 1.00 48.53 104 SER A N 1
ATOM 791 C CA . SER A 1 104 ? 15.963 -3.325 9.513 1.00 48.53 104 SER A CA 1
ATOM 792 C C . SER A 1 104 ? 15.456 -4.372 10.511 1.00 48.53 104 SER A C 1
ATOM 794 O O . SER A 1 104 ? 15.214 -4.072 11.677 1.00 48.53 104 SER A O 1
ATOM 796 N N . ILE A 1 105 ? 15.202 -5.579 10.021 1.00 49.53 105 ILE A N 1
ATOM 797 C CA . ILE A 1 105 ? 15.119 -6.797 10.816 1.00 49.53 105 ILE A CA 1
ATOM 798 C C . ILE A 1 105 ? 16.411 -7.519 10.465 1.00 49.53 105 ILE A C 1
ATOM 800 O O . ILE A 1 105 ? 16.401 -8.427 9.650 1.00 49.53 105 ILE A O 1
ATOM 804 N N . ASP A 1 106 ? 17.514 -6.980 10.963 1.00 43.25 106 ASP A N 1
ATOM 805 C CA . ASP A 1 106 ? 18.823 -7.623 11.031 1.00 43.25 106 ASP A CA 1
ATOM 806 C C . ASP A 1 106 ? 19.550 -6.933 12.196 1.00 43.25 106 ASP A C 1
ATOM 808 O O . ASP A 1 106 ? 20.313 -5.992 11.991 1.00 43.25 106 ASP A O 1
ATOM 812 N N . GLU A 1 107 ? 19.116 -7.283 13.414 1.00 35.50 107 GLU A N 1
ATOM 813 C CA . GLU A 1 107 ? 19.920 -7.652 14.600 1.00 35.50 107 GLU A CA 1
ATOM 814 C C . GLU A 1 107 ? 18.997 -8.123 15.738 1.00 35.50 107 GLU A C 1
ATOM 816 O O . GLU A 1 107 ? 18.029 -7.400 16.078 1.00 35.50 107 GLU A O 1
#

Sequence (107 aa):
MINIQSKYSFKNVEASLSHMDAKFFLGKVCFLITGAGRVNHCSVEMNAVRKLGNLHCSPVIFCELDSEGIRLATAQRLLRILQICAGHVPGVSALFFSSLMKSSIDE

InterPro domains:
  IPR020987 Centromere protein Cenp-M [PF11111] (1-103)
  IPR020987 Centromere protein Cenp-M [PTHR34436] (1-106)
  IPR027417 P-loop containing nucleoside triphosphate hydrolase [G3DSA:3.40.50.300] (1-103)